Protein AF-A0A317SMF2-F1 (afdb_monomer)

Foldseek 3Di:
DDPDDPDDLVVLQVVCCVPPVDDQDPCNSVVVVVLVVVLVVVLQVQQVVQLVVVVVPDPDDDDPNPDDRDPVSSVVCVVVSVVVSPD

Structure (mmCIF, N/CA/C/O backbone):
data_AF-A0A317SMF2-F1
#
_entry.id   AF-A0A317SMF2-F1
#
loop_
_atom_site.group_PDB
_atom_site.id
_atom_site.type_symbol
_atom_site.label_atom_id
_atom_site.label_alt_id
_atom_site.label_comp_id
_atom_site.label_asym_id
_atom_site.label_entity_id
_atom_site.label_seq_id
_atom_site.pdbx_PDB_ins_code
_atom_site.Cartn_x
_atom_site.Cartn_y
_atom_site.Cartn_z
_atom_site.occupancy
_atom_site.B_iso_or_equiv
_atom_site.auth_seq_id
_atom_site.auth_comp_id
_atom_site.auth_asym_id
_atom_site.auth_atom_id
_atom_site.pdbx_PDB_model_num
ATOM 1 N N . MET A 1 1 ? -30.524 -7.089 -0.898 1.00 59.94 1 MET A N 1
ATOM 2 C CA . MET A 1 1 ? -29.060 -7.286 -1.006 1.00 59.94 1 MET A CA 1
ATOM 3 C C . MET A 1 1 ? -28.383 -6.017 -0.526 1.00 59.94 1 MET A C 1
ATOM 5 O O . MET A 1 1 ? -28.739 -4.949 -1.005 1.00 59.94 1 MET A O 1
ATOM 9 N N . SER A 1 2 ? -27.490 -6.102 0.456 1.00 63.59 2 SER A N 1
ATOM 10 C CA . SER A 1 2 ? -26.687 -4.958 0.898 1.00 63.59 2 SER A CA 1
ATOM 11 C C . SER A 1 2 ? -25.715 -4.552 -0.220 1.00 63.59 2 SER A C 1
ATOM 13 O O . SER A 1 2 ? -25.110 -5.437 -0.830 1.00 63.59 2 SER A O 1
ATOM 15 N N . PRO A 1 3 ? -25.567 -3.250 -0.524 1.00 74.38 3 PRO A N 1
ATOM 16 C CA . PRO A 1 3 ? -24.628 -2.803 -1.544 1.00 74.38 3 PRO A CA 1
ATOM 17 C C . PRO A 1 3 ? -23.196 -3.212 -1.162 1.00 74.38 3 PRO A C 1
ATOM 19 O O . PRO A 1 3 ? -22.849 -3.169 0.025 1.00 74.38 3 PRO A O 1
ATOM 22 N N . PRO A 1 4 ? -22.359 -3.623 -2.133 1.00 75.56 4 PRO A N 1
ATOM 23 C CA . PRO A 1 4 ? -20.977 -3.976 -1.858 1.00 75.56 4 PRO A CA 1
ATOM 24 C 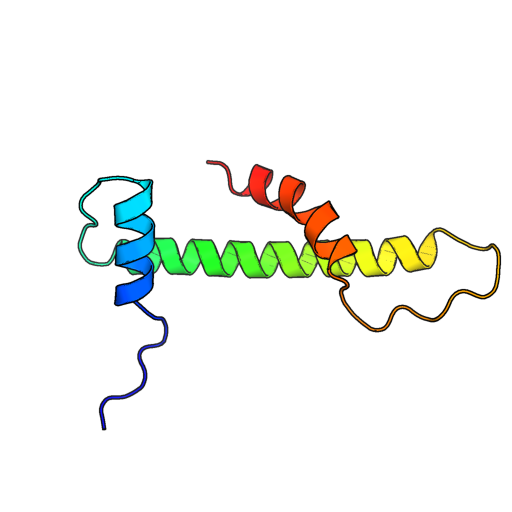C . PRO A 1 4 ? -20.264 -2.761 -1.266 1.00 75.56 4 PRO A C 1
ATOM 26 O O . PRO A 1 4 ? -20.242 -1.676 -1.844 1.00 75.56 4 PRO A O 1
ATOM 29 N N . THR A 1 5 ? -19.701 -2.938 -0.073 1.00 71.50 5 THR A N 1
ATOM 30 C CA . THR A 1 5 ? -18.879 -1.905 0.554 1.00 71.50 5 THR A CA 1
ATOM 31 C C . THR A 1 5 ? -17.680 -1.605 -0.347 1.00 71.50 5 THR A C 1
ATOM 33 O O . THR A 1 5 ? -17.070 -2.558 -0.835 1.00 71.50 5 THR A O 1
ATOM 36 N N . PRO A 1 6 ? -17.279 -0.333 -0.521 1.00 79.00 6 PRO A N 1
ATOM 37 C CA . PRO A 1 6 ? -16.230 0.054 -1.470 1.00 79.00 6 PRO A CA 1
ATOM 38 C C . PRO A 1 6 ? -14.861 -0.580 -1.183 1.00 79.00 6 PRO A C 1
ATOM 40 O O . PRO A 1 6 ? -14.008 -0.616 -2.061 1.00 79.00 6 PRO A O 1
ATOM 43 N N . TYR A 1 7 ? -14.638 -1.083 0.036 1.00 85.81 7 TYR A N 1
ATOM 44 C CA . TYR A 1 7 ? -13.393 -1.733 0.423 1.00 85.81 7 TYR A CA 1
ATOM 45 C C . TYR A 1 7 ? -13.593 -2.749 1.564 1.00 85.81 7 TYR A C 1
ATOM 47 O O . TYR A 1 7 ? -14.506 -2.604 2.387 1.00 85.81 7 TYR A O 1
ATOM 55 N N . PRO A 1 8 ? -12.741 -3.788 1.654 1.00 89.00 8 PRO A N 1
ATOM 56 C CA . PRO A 1 8 ? -12.905 -4.887 2.605 1.00 89.00 8 PRO A CA 1
ATOM 57 C C . PRO A 1 8 ? -12.422 -4.515 4.021 1.00 89.00 8 PRO A C 1
ATOM 59 O O . PRO A 1 8 ? -11.291 -4.811 4.418 1.00 89.00 8 PRO A O 1
ATOM 62 N N . ARG A 1 9 ? -13.304 -3.898 4.820 1.00 89.88 9 ARG A N 1
ATOM 63 C CA . ARG A 1 9 ? -12.995 -3.408 6.185 1.00 89.88 9 ARG A CA 1
ATOM 64 C C . ARG A 1 9 ? -12.507 -4.499 7.146 1.00 89.88 9 ARG A C 1
ATOM 66 O O . ARG A 1 9 ? -11.611 -4.251 7.950 1.00 89.88 9 ARG A O 1
ATOM 73 N N . SER A 1 10 ? -13.087 -5.699 7.090 1.00 90.06 10 SER A N 1
ATOM 74 C CA . SER A 1 10 ? -12.737 -6.819 7.982 1.00 90.06 10 SER A CA 1
ATOM 75 C C . SER A 1 10 ? -11.299 -7.298 7.767 1.00 90.06 10 SER A C 1
ATOM 77 O O . SER A 1 10 ? -10.536 -7.416 8.727 1.00 90.06 10 SER A O 1
ATOM 79 N N . ASN A 1 11 ? -10.910 -7.503 6.507 1.00 92.00 11 ASN A N 1
ATOM 80 C CA . ASN A 1 11 ? -9.564 -7.934 6.137 1.00 92.00 11 ASN A CA 1
ATOM 81 C C . ASN A 1 11 ? -8.518 -6.891 6.522 1.00 92.00 11 ASN A C 1
ATOM 83 O O . ASN A 1 11 ? -7.507 -7.242 7.128 1.00 92.00 11 ASN A O 1
ATOM 87 N N . LEU A 1 12 ? -8.791 -5.613 6.244 1.00 91.62 12 LEU A N 1
ATOM 88 C CA . LEU A 1 12 ? -7.868 -4.532 6.577 1.00 91.62 12 LEU A CA 1
ATOM 89 C C . LEU A 1 12 ? -7.634 -4.442 8.088 1.00 91.62 12 LEU A C 1
ATOM 91 O O . LEU A 1 12 ? -6.489 -4.420 8.535 1.00 91.62 12 LEU A O 1
ATOM 95 N N . LYS A 1 13 ? -8.702 -4.500 8.892 1.00 91.62 13 LYS A N 1
ATOM 96 C CA . LYS A 1 13 ? -8.576 -4.520 10.356 1.00 91.62 13 LYS A CA 1
ATOM 97 C C . LYS A 1 13 ? -7.792 -5.732 10.857 1.00 91.62 13 LYS A C 1
ATOM 99 O O . LYS A 1 13 ? -6.999 -5.585 11.782 1.00 91.62 13 LYS A O 1
ATOM 104 N N . ARG A 1 14 ? -7.988 -6.912 10.257 1.00 92.50 14 ARG A N 1
ATOM 105 C CA . ARG A 1 14 ? -7.255 -8.134 10.626 1.00 92.50 14 ARG A CA 1
ATOM 106 C C . ARG A 1 14 ? -5.756 -7.997 10.357 1.00 92.50 14 ARG A C 1
ATOM 108 O O . ARG A 1 14 ? -4.966 -8.310 11.241 1.00 92.50 14 ARG A O 1
ATOM 115 N N . ILE A 1 15 ? -5.383 -7.497 9.178 1.00 93.94 15 ILE A N 1
ATOM 116 C CA . ILE A 1 15 ? -3.984 -7.270 8.781 1.00 93.94 15 ILE A CA 1
ATOM 117 C C . ILE A 1 15 ? -3.336 -6.242 9.715 1.00 93.94 15 ILE A C 1
ATOM 119 O O . ILE A 1 15 ? -2.316 -6.524 10.338 1.00 93.94 15 ILE A O 1
ATOM 123 N N . VAL A 1 16 ? -3.964 -5.077 9.888 1.00 92.75 16 VAL A N 1
ATOM 124 C CA . VAL A 1 16 ? -3.419 -4.006 10.736 1.00 92.75 16 VAL A CA 1
ATOM 125 C C . VAL A 1 16 ? -3.279 -4.469 12.185 1.00 92.75 16 VAL A C 1
ATOM 127 O O . VAL A 1 16 ? -2.249 -4.215 12.803 1.00 92.75 16 VAL A O 1
ATOM 130 N N . LYS A 1 17 ? -4.260 -5.197 12.732 1.00 92.50 17 LYS A N 1
ATOM 131 C CA . LYS A 1 17 ? -4.176 -5.729 14.099 1.00 92.50 17 LYS A CA 1
ATOM 132 C C . LYS A 1 17 ? -3.025 -6.729 14.253 1.00 92.50 17 LYS A C 1
ATOM 134 O O . LYS A 1 17 ? -2.331 -6.666 15.259 1.00 92.50 17 LYS A O 1
ATOM 139 N N . ALA A 1 18 ? -2.802 -7.598 13.265 1.00 94.69 18 ALA A N 1
ATOM 140 C CA . ALA A 1 18 ? -1.720 -8.583 13.292 1.00 94.69 18 ALA A CA 1
ATOM 141 C C . ALA A 1 18 ? -0.317 -7.950 13.235 1.00 94.69 18 ALA A C 1
ATOM 143 O O . ALA A 1 18 ? 0.621 -8.515 13.786 1.00 94.69 18 ALA A O 1
ATOM 144 N N . HIS A 1 19 ? -0.173 -6.787 12.589 1.00 92.19 19 HIS A N 1
ATOM 145 C CA . HIS A 1 19 ? 1.125 -6.119 12.427 1.00 92.19 19 HIS A CA 1
ATOM 146 C C . HIS A 1 19 ? 1.385 -4.974 13.412 1.00 92.19 19 HIS A C 1
ATOM 148 O O . HIS A 1 19 ? 2.540 -4.636 13.640 1.00 92.19 19 HIS A O 1
ATOM 154 N N . SER A 1 20 ? 0.344 -4.373 13.994 1.00 89.81 20 SER A N 1
ATOM 155 C CA . SER A 1 20 ? 0.495 -3.265 14.949 1.00 89.81 20 SER A CA 1
ATOM 156 C C . SER A 1 20 ? 0.239 -3.661 16.402 1.00 89.81 20 SER A C 1
ATOM 158 O O . SER A 1 20 ? 0.679 -2.947 17.294 1.00 89.81 20 SER A O 1
ATOM 160 N N . ASN A 1 21 ? -0.490 -4.757 16.666 1.00 89.12 21 ASN A N 1
ATOM 161 C CA . ASN A 1 21 ? -1.019 -5.112 17.993 1.00 89.12 21 ASN A CA 1
ATOM 162 C C . ASN A 1 21 ? -1.840 -3.991 18.673 1.00 89.12 21 ASN A C 1
ATOM 164 O O . ASN A 1 21 ? -2.107 -4.049 19.873 1.00 89.12 21 ASN A O 1
ATOM 168 N N . LEU A 1 22 ? -2.292 -2.989 17.910 1.00 88.25 22 LEU A N 1
ATOM 169 C CA . LEU A 1 22 ? -3.056 -1.847 18.405 1.00 88.25 22 LEU A CA 1
ATOM 170 C C . LEU A 1 22 ? -4.552 -1.994 18.110 1.00 88.25 22 LEU A C 1
ATOM 172 O O . LEU A 1 22 ? -4.989 -2.668 17.170 1.00 88.25 22 LEU A O 1
ATOM 176 N N . ARG A 1 23 ? -5.366 -1.315 18.923 1.00 87.88 23 ARG A N 1
ATOM 177 C CA . ARG A 1 23 ? -6.799 -1.152 18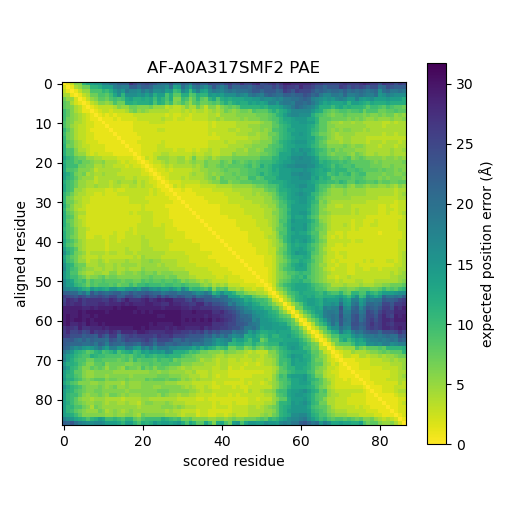.656 1.00 87.88 23 ARG A CA 1
ATOM 178 C C . ARG A 1 23 ? -6.990 -0.030 17.638 1.00 87.88 23 ARG A C 1
ATOM 180 O O . ARG A 1 23 ? -6.501 1.076 17.823 1.00 87.88 23 ARG A O 1
ATOM 187 N N . ILE A 1 24 ? -7.741 -0.315 16.580 1.00 87.44 24 ILE A N 1
ATOM 188 C CA . ILE A 1 24 ? -8.038 0.647 15.515 1.00 87.44 24 ILE A CA 1
ATOM 189 C C . ILE A 1 24 ? -9.263 1.468 15.928 1.00 87.44 24 ILE A C 1
ATOM 191 O O . ILE A 1 24 ? -10.317 0.899 16.227 1.00 87.44 24 ILE A O 1
ATOM 195 N N . SER A 1 25 ? -9.125 2.796 15.936 1.00 89.62 25 SER A N 1
ATOM 196 C CA . SER A 1 25 ? -10.231 3.723 16.206 1.00 89.62 25 SER A CA 1
ATOM 197 C C . SER A 1 25 ? -11.308 3.667 15.111 1.00 89.62 25 SER A C 1
ATOM 199 O O . SER A 1 25 ? -11.083 3.170 14.002 1.00 89.62 25 SER A O 1
ATOM 201 N N . LYS A 1 26 ? -12.504 4.187 15.403 1.00 87.69 26 LYS A N 1
ATOM 202 C CA . LYS A 1 26 ? -13.598 4.275 14.427 1.00 87.69 26 LYS A CA 1
ATOM 203 C C . LYS A 1 26 ? -13.124 5.076 13.207 1.00 87.69 26 LYS A C 1
ATOM 205 O O . LYS A 1 26 ? -12.591 6.166 13.355 1.00 87.69 26 LYS A O 1
ATOM 210 N N . ASN A 1 27 ? -13.331 4.532 12.009 1.00 88.00 27 ASN A N 1
ATOM 211 C CA . ASN A 1 27 ? -12.971 5.133 10.716 1.00 88.00 27 ASN A CA 1
ATOM 212 C C . ASN A 1 27 ? -11.470 5.309 10.428 1.00 88.00 27 ASN A C 1
ATOM 214 O O . ASN A 1 27 ? -11.130 5.681 9.308 1.00 88.00 27 ASN A O 1
ATOM 218 N N . ALA A 1 28 ? -10.564 4.969 11.350 1.00 90.81 28 ALA A N 1
ATOM 219 C CA . ALA A 1 28 ? -9.127 4.958 11.055 1.00 90.81 28 ALA A CA 1
ATOM 220 C C . ALA A 1 28 ? -8.780 3.954 9.937 1.00 90.81 28 ALA A C 1
ATOM 222 O O . ALA A 1 28 ? -7.880 4.178 9.136 1.00 90.81 28 ALA A O 1
ATOM 223 N N . ASP A 1 29 ? -9.564 2.884 9.814 1.00 89.19 29 ASP A N 1
ATOM 224 C CA . ASP A 1 29 ? -9.469 1.913 8.727 1.00 89.19 29 ASP A CA 1
ATOM 225 C C . ASP A 1 29 ? -9.796 2.494 7.339 1.00 89.19 29 ASP A C 1
ATOM 227 O O . ASP A 1 29 ? -9.327 1.957 6.340 1.00 89.19 29 ASP A O 1
ATOM 231 N N . VAL A 1 30 ? -10.565 3.589 7.261 1.00 92.06 30 VAL A N 1
ATOM 232 C CA . VAL A 1 30 ? -10.803 4.325 6.005 1.00 92.06 30 VAL A CA 1
ATOM 233 C C . VAL A 1 30 ? -9.514 5.011 5.556 1.00 92.06 30 VAL A C 1
ATOM 235 O O . VAL A 1 30 ? -9.122 4.889 4.402 1.00 92.06 30 VAL A O 1
ATOM 238 N N . MET A 1 31 ? -8.843 5.707 6.479 1.00 92.50 31 MET A N 1
ATOM 239 C CA . MET A 1 31 ? -7.615 6.454 6.192 1.00 92.50 31 MET A CA 1
ATOM 240 C C . MET A 1 31 ? -6.475 5.516 5.797 1.00 92.50 31 MET A C 1
ATOM 242 O O . MET A 1 31 ? -5.790 5.768 4.813 1.00 92.50 31 MET A O 1
ATOM 246 N N . ILE A 1 32 ? -6.335 4.384 6.494 1.00 92.25 32 ILE A N 1
ATOM 247 C CA . ILE A 1 32 ? -5.349 3.350 6.144 1.00 92.25 32 ILE A CA 1
ATOM 248 C C . ILE A 1 32 ? -5.626 2.782 4.745 1.00 92.25 32 ILE A C 1
ATOM 250 O O . ILE A 1 32 ? -4.700 2.533 3.978 1.00 92.25 32 ILE A O 1
ATOM 254 N N . TYR A 1 33 ? -6.899 2.572 4.395 1.00 92.56 33 TYR A N 1
ATOM 255 C CA . TYR A 1 33 ? -7.243 2.101 3.056 1.00 92.56 33 TYR A CA 1
ATOM 256 C C . TYR A 1 33 ? -6.931 3.143 1.979 1.00 92.56 33 TYR A C 1
ATOM 258 O O . TYR A 1 33 ? -6.417 2.788 0.922 1.00 92.56 33 TYR A O 1
ATOM 266 N N . LEU A 1 34 ? -7.217 4.418 2.245 1.00 93.31 34 LEU A N 1
ATOM 267 C CA . LEU A 1 34 ? -6.899 5.506 1.325 1.00 93.31 34 LEU A CA 1
ATOM 268 C C . LEU A 1 34 ? -5.389 5.598 1.077 1.00 93.31 34 LEU A C 1
ATOM 270 O O . LEU A 1 34 ? -4.972 5.663 -0.077 1.00 93.31 34 LEU A O 1
ATOM 274 N N . ASP A 1 35 ? -4.585 5.528 2.136 1.00 93.25 35 ASP A N 1
ATOM 275 C CA . ASP A 1 35 ? -3.123 5.523 2.038 1.00 93.25 35 ASP A CA 1
ATOM 276 C C . ASP A 1 35 ? -2.610 4.330 1.212 1.00 93.25 35 ASP A C 1
ATOM 278 O O . ASP A 1 35 ? -1.802 4.490 0.298 1.00 93.25 35 ASP A O 1
ATOM 282 N N . TYR A 1 36 ? -3.184 3.139 1.419 1.00 93.19 36 TYR A N 1
ATOM 283 C CA . TYR A 1 36 ? -2.905 1.970 0.582 1.00 93.19 36 TYR A CA 1
ATOM 284 C C . TYR A 1 36 ? -3.244 2.200 -0.902 1.00 93.19 36 TYR A C 1
ATOM 286 O O . TYR A 1 36 ? -2.470 1.811 -1.779 1.00 93.19 36 TYR A O 1
ATOM 294 N N . VAL A 1 37 ? -4.382 2.827 -1.213 1.00 93.81 37 VAL A N 1
ATOM 295 C CA . VAL A 1 37 ? -4.768 3.122 -2.604 1.00 93.81 37 VAL A CA 1
ATOM 296 C C . VAL A 1 37 ? -3.796 4.116 -3.242 1.00 93.81 37 VAL A C 1
ATOM 298 O O . VAL A 1 37 ? -3.368 3.892 -4.377 1.00 93.81 37 VAL A O 1
ATOM 301 N N . LEU A 1 38 ? -3.400 5.165 -2.517 1.00 94.56 38 LEU A N 1
ATOM 302 C CA . LEU A 1 38 ? -2.400 6.132 -2.979 1.00 94.56 38 LEU A CA 1
ATOM 303 C C . LEU A 1 38 ? -1.044 5.456 -3.225 1.00 94.56 38 LEU A C 1
ATOM 305 O O . LEU A 1 38 ? -0.418 5.678 -4.265 1.00 94.56 38 LEU A O 1
ATOM 309 N N . PHE A 1 39 ? -0.632 4.556 -2.331 1.00 94.75 39 PHE A N 1
ATOM 310 C CA . PHE A 1 39 ? 0.561 3.734 -2.518 1.00 94.75 39 PHE A CA 1
ATOM 311 C C . PHE A 1 39 ? 0.478 2.883 -3.793 1.00 94.75 39 PHE A C 1
ATOM 313 O O . PHE A 1 39 ? 1.416 2.874 -4.593 1.00 94.75 39 PHE A O 1
ATOM 320 N N . MET A 1 40 ? -0.647 2.200 -4.028 1.00 94.06 40 MET A N 1
ATOM 321 C CA . MET A 1 40 ? -0.840 1.368 -5.221 1.00 94.06 40 MET A CA 1
ATOM 322 C C . MET A 1 40 ? -0.805 2.192 -6.514 1.00 94.06 40 MET A C 1
ATOM 324 O O . MET A 1 40 ? -0.202 1.759 -7.499 1.00 94.06 40 MET A O 1
ATOM 328 N N . GLN A 1 41 ? -1.404 3.386 -6.516 1.00 93.75 41 GLN A N 1
ATOM 329 C CA . GLN A 1 41 ? -1.350 4.303 -7.657 1.00 93.75 41 GLN A CA 1
ATOM 330 C C . GLN A 1 41 ? 0.088 4.732 -7.961 1.00 93.75 41 GLN A C 1
ATOM 332 O O . GLN A 1 41 ? 0.521 4.649 -9.114 1.00 93.75 41 GLN A O 1
ATOM 337 N N . GLN A 1 42 ? 0.849 5.118 -6.933 1.00 93.75 42 GLN A N 1
ATOM 338 C CA . GLN A 1 42 ? 2.243 5.519 -7.101 1.00 93.75 42 GLN A CA 1
ATOM 339 C C . GLN A 1 42 ? 3.114 4.354 -7.589 1.00 93.75 42 GLN A C 1
ATOM 341 O O . GLN A 1 42 ? 3.919 4.527 -8.506 1.00 93.75 42 GLN A O 1
ATOM 346 N N . LEU A 1 43 ? 2.922 3.157 -7.027 1.00 93.25 43 LEU A N 1
ATOM 347 C CA . LEU A 1 43 ? 3.662 1.955 -7.410 1.00 93.25 43 LEU A CA 1
ATOM 348 C C . LEU A 1 43 ? 3.454 1.622 -8.893 1.00 93.25 43 LEU A C 1
ATOM 350 O O . LEU A 1 43 ? 4.415 1.351 -9.613 1.00 93.25 43 LEU A O 1
ATOM 354 N N . ILE A 1 44 ? 2.205 1.666 -9.365 1.00 91.19 44 ILE A N 1
ATOM 355 C CA . ILE A 1 44 ? 1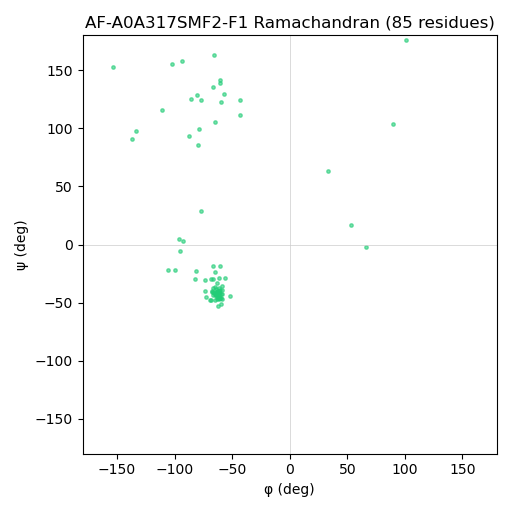.864 1.401 -10.769 1.00 91.19 44 ILE A CA 1
ATOM 356 C C . ILE A 1 44 ? 2.424 2.496 -11.682 1.00 91.19 44 ILE A C 1
ATOM 358 O O . ILE A 1 44 ? 2.941 2.189 -12.760 1.00 91.19 44 ILE A O 1
ATOM 362 N N . HIS A 1 45 ? 2.348 3.763 -11.267 1.00 90.38 45 HIS A N 1
ATOM 363 C CA . HIS A 1 45 ? 2.902 4.879 -12.029 1.00 90.38 45 HIS A CA 1
ATOM 364 C C . HIS A 1 45 ? 4.414 4.718 -12.236 1.00 90.38 45 HIS A C 1
ATOM 366 O O . HIS A 1 45 ? 4.896 4.740 -13.370 1.00 90.38 45 HIS A O 1
ATOM 372 N N . GLU A 1 46 ? 5.160 4.469 -11.161 1.00 89.00 46 GLU A N 1
ATOM 373 C CA . GLU A 1 46 ? 6.608 4.280 -11.228 1.00 89.00 46 GLU A CA 1
ATOM 374 C C . GLU A 1 46 ? 6.990 2.999 -11.993 1.00 89.00 46 GLU A C 1
ATOM 376 O O . GLU A 1 46 ? 7.938 3.010 -12.782 1.00 89.00 46 GLU A O 1
ATOM 381 N N . ALA A 1 47 ? 6.225 1.912 -11.844 1.00 87.88 47 ALA A N 1
ATOM 382 C CA . ALA A 1 47 ? 6.437 0.682 -12.608 1.00 87.88 47 ALA A CA 1
ATOM 383 C C . ALA A 1 47 ? 6.219 0.892 -14.115 1.00 87.88 47 ALA A C 1
ATOM 385 O O . ALA A 1 47 ? 6.987 0.370 -14.925 1.00 87.88 47 ALA A O 1
ATOM 386 N N . ASN A 1 48 ? 5.228 1.701 -14.503 1.00 87.00 48 ASN A N 1
ATOM 387 C CA . ASN A 1 48 ? 5.011 2.097 -15.895 1.00 87.00 48 ASN A CA 1
ATOM 388 C C . ASN A 1 48 ? 6.173 2.929 -16.446 1.00 87.00 48 ASN A C 1
ATOM 390 O O . ASN A 1 48 ? 6.610 2.697 -17.576 1.00 87.00 48 ASN A O 1
ATOM 394 N N . VAL A 1 49 ? 6.695 3.875 -15.661 1.00 85.19 49 VAL A N 1
ATOM 395 C CA . VAL A 1 49 ? 7.872 4.667 -16.050 1.00 85.19 49 VAL A CA 1
ATOM 396 C C . VAL A 1 49 ? 9.088 3.760 -16.239 1.00 85.19 49 VAL A C 1
ATOM 398 O O . VAL A 1 49 ? 9.756 3.857 -17.266 1.00 85.19 49 VAL A O 1
ATOM 401 N N . HIS A 1 50 ? 9.336 2.823 -15.319 1.00 83.75 50 HIS A N 1
ATOM 402 C CA . HIS A 1 50 ? 10.446 1.872 -15.433 1.00 83.75 50 HIS A CA 1
ATOM 403 C C . HIS A 1 50 ? 10.300 0.940 -16.646 1.00 83.75 50 HIS A C 1
ATOM 405 O O . HIS A 1 50 ? 11.265 0.723 -17.382 1.00 83.75 50 HIS A O 1
ATOM 411 N N . ALA A 1 51 ? 9.095 0.420 -16.896 1.00 81.25 51 ALA A N 1
ATOM 412 C CA . ALA A 1 51 ? 8.818 -0.433 -18.049 1.00 81.25 51 ALA A CA 1
ATOM 413 C C . ALA A 1 51 ? 9.072 0.300 -19.381 1.00 81.25 51 ALA A C 1
ATOM 415 O O . ALA A 1 51 ? 9.614 -0.297 -20.312 1.00 81.25 51 ALA A O 1
ATOM 416 N N . ARG A 1 52 ? 8.741 1.599 -19.451 1.00 77.69 52 ARG A N 1
ATOM 417 C CA . ARG A 1 52 ? 9.022 2.468 -20.608 1.00 77.69 52 ARG A CA 1
ATOM 418 C C . ARG A 1 52 ? 10.506 2.826 -20.726 1.00 77.69 52 ARG A C 1
ATOM 420 O O . ARG A 1 52 ? 11.068 2.714 -21.807 1.00 77.69 52 ARG A O 1
ATOM 427 N N . ALA A 1 53 ? 11.167 3.200 -19.632 1.00 72.56 53 ALA A N 1
ATOM 428 C CA . ALA A 1 53 ? 12.588 3.554 -19.633 1.00 72.56 53 ALA A CA 1
ATOM 429 C C . ALA A 1 53 ? 13.480 2.364 -20.025 1.00 72.56 53 ALA A C 1
ATOM 431 O O . ALA A 1 53 ? 14.399 2.513 -20.826 1.00 72.56 53 ALA A O 1
ATOM 432 N N . GLY A 1 54 ? 13.161 1.160 -19.538 1.00 59.66 54 GLY A N 1
ATOM 433 C CA . GLY A 1 54 ? 13.841 -0.072 -19.938 1.00 59.66 54 GLY A CA 1
ATOM 434 C C . GLY A 1 54 ? 13.618 -0.465 -21.403 1.00 59.66 54 GLY A C 1
ATOM 435 O O . GLY A 1 54 ? 14.406 -1.241 -21.931 1.00 59.66 54 GLY A O 1
ATOM 436 N N . ALA A 1 55 ? 12.582 0.063 -22.066 1.00 56.03 55 ALA A N 1
ATOM 437 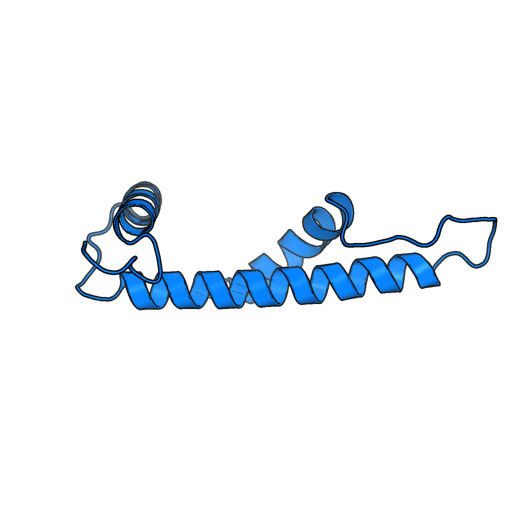C CA . ALA A 1 55 ? 12.382 -0.096 -23.508 1.00 56.03 55 ALA A CA 1
ATOM 438 C C . ALA A 1 55 ? 13.229 0.892 -24.334 1.00 56.03 55 ALA A C 1
ATOM 440 O O . ALA A 1 55 ? 13.545 0.606 -25.483 1.00 56.03 55 ALA A O 1
ATOM 441 N N . ASN A 1 56 ? 13.640 2.015 -23.738 1.00 51.78 56 ASN A N 1
ATOM 442 C CA . ASN A 1 56 ? 14.421 3.063 -24.401 1.00 51.78 56 ASN A CA 1
ATOM 443 C C . ASN A 1 56 ? 15.944 2.917 -24.170 1.00 51.78 56 ASN A C 1
ATOM 445 O O . ASN A 1 56 ? 16.723 3.671 -24.741 1.00 51.78 56 ASN A O 1
ATOM 449 N N . GLY A 1 57 ? 16.372 1.967 -23.324 1.00 47.22 57 GLY A N 1
ATOM 450 C CA . GLY A 1 57 ? 17.761 1.792 -22.872 1.00 47.22 57 GLY A CA 1
ATOM 451 C C . GLY A 1 57 ? 18.613 0.760 -23.625 1.00 47.22 57 GLY A C 1
ATOM 452 O O . GLY A 1 57 ? 19.751 0.530 -23.228 1.00 47.22 57 GLY A O 1
ATOM 453 N N . THR A 1 58 ? 18.114 0.134 -24.694 1.00 42.28 58 THR A N 1
ATOM 454 C CA . THR A 1 58 ? 18.911 -0.763 -25.552 1.00 42.28 58 THR A CA 1
ATOM 455 C C . THR A 1 58 ? 18.607 -0.496 -27.025 1.00 42.28 58 THR A C 1
ATOM 457 O O . THR A 1 58 ? 17.721 -1.112 -27.611 1.00 42.28 58 THR A O 1
ATOM 460 N N . VAL A 1 59 ? 19.383 0.402 -27.637 1.00 47.12 59 VAL A N 1
ATOM 461 C CA . VAL A 1 59 ? 19.488 0.598 -29.102 1.00 47.12 59 VAL A CA 1
ATOM 462 C C . VAL A 1 59 ? 20.364 -0.504 -29.736 1.00 47.12 59 VAL A C 1
ATOM 464 O O . VAL A 1 59 ? 21.008 -0.321 -30.759 1.00 47.12 59 VAL A O 1
ATOM 467 N N . THR A 1 60 ? 20.412 -1.695 -29.143 1.00 42.25 60 THR A N 1
ATOM 468 C CA . THR A 1 60 ? 21.188 -2.825 -29.660 1.00 42.25 60 THR A CA 1
ATOM 469 C C . THR A 1 60 ? 20.343 -4.089 -29.639 1.00 42.25 60 THR A C 1
ATOM 471 O O . THR A 1 60 ? 20.215 -4.769 -28.628 1.00 42.25 60 THR A O 1
ATOM 474 N N . GLY A 1 61 ? 19.775 -4.397 -30.805 1.00 41.12 61 GLY A N 1
ATOM 475 C CA . GLY A 1 61 ? 19.290 -5.731 -31.146 1.00 41.12 61 GLY A CA 1
ATOM 476 C C . GLY A 1 61 ? 17.838 -6.011 -30.764 1.00 41.12 61 GLY A C 1
ATOM 477 O O . GLY A 1 61 ? 17.527 -6.291 -29.615 1.00 41.12 61 GLY A O 1
ATOM 478 N N . VAL A 1 62 ? 16.960 -5.987 -31.771 1.00 49.78 62 VAL A N 1
ATOM 479 C CA . VAL A 1 62 ? 15.782 -6.868 -31.926 1.00 49.78 62 VAL A CA 1
ATOM 480 C C . VAL A 1 62 ? 15.106 -7.291 -30.600 1.00 49.78 62 VAL A C 1
ATOM 482 O O . VAL A 1 62 ? 15.078 -8.462 -30.232 1.00 49.78 62 VAL A O 1
ATOM 485 N N . GLY A 1 63 ? 14.559 -6.332 -29.849 1.00 44.00 63 GLY A N 1
ATOM 486 C CA . GLY A 1 63 ? 13.912 -6.577 -28.557 1.00 44.00 63 GLY A CA 1
ATOM 487 C C . GLY A 1 63 ? 12.405 -6.354 -28.634 1.00 44.00 63 GLY A C 1
ATOM 488 O O . GLY A 1 63 ? 11.957 -5.238 -28.882 1.00 44.00 63 GLY A O 1
ATOM 489 N N . LYS A 1 64 ? 11.611 -7.412 -28.426 1.00 50.09 64 LYS A N 1
ATOM 490 C CA . LYS A 1 64 ? 10.136 -7.388 -28.403 1.00 50.09 64 LYS A CA 1
ATOM 491 C C . LYS A 1 64 ? 9.610 -6.178 -27.612 1.00 50.09 64 LYS A C 1
ATOM 493 O O . LYS A 1 64 ? 9.932 -6.034 -26.434 1.00 50.09 64 LYS A O 1
ATOM 498 N N . LYS A 1 65 ? 8.757 -5.356 -28.240 1.00 51.94 65 LYS A N 1
ATOM 499 C CA . LYS A 1 65 ? 7.968 -4.290 -27.594 1.00 51.94 65 LYS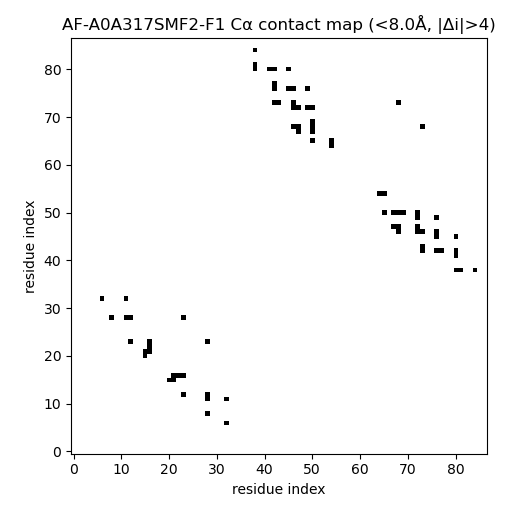 A CA 1
ATOM 500 C C . LYS A 1 65 ? 7.393 -4.832 -26.278 1.00 51.94 65 LYS A C 1
ATOM 502 O O . LYS A 1 65 ? 6.563 -5.738 -26.312 1.00 51.94 65 LYS A O 1
ATOM 507 N N . LYS A 1 66 ? 7.854 -4.338 -25.123 1.00 58.94 66 LYS A N 1
ATOM 508 C CA . LYS A 1 66 ? 7.314 -4.760 -23.820 1.00 58.94 66 LYS A CA 1
ATOM 509 C C . LYS A 1 66 ? 5.857 -4.307 -23.727 1.00 58.94 66 LYS A C 1
ATOM 511 O O . LYS A 1 66 ? 5.577 -3.121 -23.565 1.00 58.94 66 LYS A O 1
ATOM 516 N N . VAL A 1 67 ? 4.928 -5.249 -23.861 1.00 59.69 67 VAL A N 1
ATOM 517 C CA . VAL A 1 67 ? 3.493 -5.004 -23.697 1.00 59.69 67 VAL A CA 1
ATOM 518 C C . VAL A 1 67 ? 3.156 -5.184 -22.219 1.00 59.69 67 VAL A C 1
ATOM 520 O O . VAL A 1 67 ? 2.916 -6.294 -21.757 1.00 59.69 67 VAL A O 1
ATOM 523 N N . GLY A 1 68 ? 3.183 -4.083 -21.470 1.00 71.25 68 GLY A N 1
ATOM 524 C CA . GLY A 1 68 ? 2.705 -4.031 -20.087 1.00 71.25 68 GLY A CA 1
ATOM 525 C C . GLY A 1 68 ? 3.784 -4.085 -19.002 1.00 71.25 68 GLY A C 1
ATOM 526 O O . GLY A 1 68 ? 4.983 -4.198 -19.263 1.00 71.25 68 GLY A O 1
ATOM 527 N N . ILE A 1 69 ? 3.318 -3.959 -17.759 1.00 79.62 69 ILE A N 1
ATOM 528 C CA . ILE A 1 69 ? 4.142 -3.994 -16.549 1.00 79.62 69 ILE A CA 1
ATOM 529 C C . ILE A 1 69 ? 4.500 -5.449 -16.246 1.00 79.62 69 ILE A C 1
ATOM 531 O O . ILE A 1 69 ? 3.614 -6.286 -16.077 1.00 79.62 69 ILE A O 1
ATOM 535 N N . THR A 1 70 ? 5.792 -5.756 -16.129 1.00 85.38 70 THR A N 1
ATOM 536 C CA . THR A 1 70 ? 6.231 -7.093 -15.709 1.00 85.38 70 THR A CA 1
ATOM 537 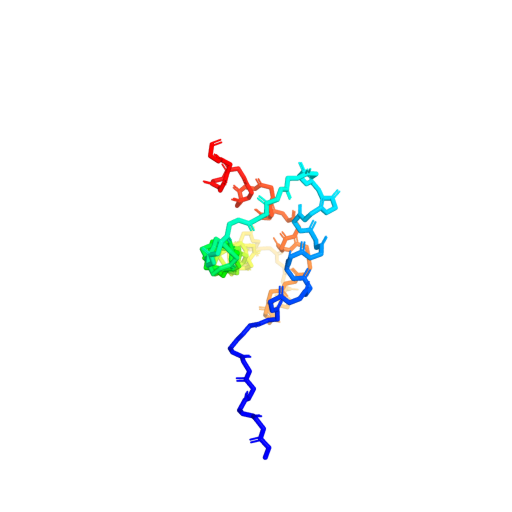C C . THR A 1 70 ? 6.469 -7.153 -14.201 1.00 85.38 70 THR A C 1
ATOM 539 O O . THR A 1 70 ? 6.768 -6.146 -13.557 1.00 85.38 70 THR A O 1
ATOM 542 N N . ALA A 1 71 ? 6.432 -8.358 -13.623 1.00 85.44 71 ALA A N 1
ATOM 543 C CA . ALA A 1 71 ? 6.753 -8.563 -12.206 1.00 85.44 71 ALA A CA 1
ATOM 544 C C . ALA A 1 71 ? 8.157 -8.046 -11.828 1.00 85.44 71 ALA A C 1
ATOM 546 O O . ALA A 1 71 ? 8.383 -7.630 -10.692 1.00 85.44 71 ALA A O 1
ATOM 547 N N . ARG A 1 72 ? 9.105 -8.039 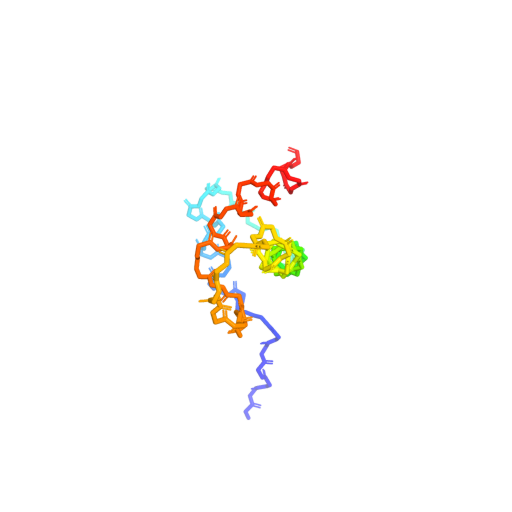-12.778 1.00 84.44 72 ARG A N 1
ATOM 548 C CA . ARG A 1 72 ? 10.457 -7.501 -12.572 1.00 84.44 72 ARG A CA 1
ATOM 549 C C . ARG A 1 72 ? 10.442 -5.985 -12.384 1.00 84.44 72 ARG A C 1
ATOM 551 O O . ARG A 1 72 ? 11.167 -5.491 -11.525 1.00 84.44 72 ARG A O 1
ATOM 558 N N . ASP A 1 73 ? 9.620 -5.276 -13.153 1.00 83.19 73 ASP A N 1
ATOM 559 C CA . ASP A 1 73 ? 9.500 -3.818 -13.067 1.00 83.19 73 ASP A CA 1
ATOM 560 C C . ASP A 1 73 ? 8.894 -3.415 -11.713 1.00 83.19 73 ASP A C 1
ATOM 562 O O . ASP A 1 73 ? 9.451 -2.567 -11.017 1.00 83.19 73 ASP A O 1
ATOM 566 N N . VAL A 1 74 ? 7.845 -4.120 -11.266 1.00 87.50 74 VAL A N 1
ATOM 567 C CA . VAL A 1 74 ? 7.235 -3.900 -9.940 1.00 87.50 74 VAL A CA 1
ATOM 568 C C . VAL A 1 74 ? 8.231 -4.165 -8.811 1.00 87.50 74 VAL A C 1
ATOM 570 O O . VAL A 1 74 ? 8.354 -3.352 -7.900 1.00 87.50 74 VAL A O 1
ATOM 573 N N . ARG A 1 75 ? 8.987 -5.271 -8.867 1.00 88.38 75 ARG A N 1
ATOM 574 C CA . ARG A 1 75 ? 9.999 -5.599 -7.842 1.00 88.38 75 ARG A CA 1
ATOM 575 C C . ARG A 1 75 ? 11.126 -4.573 -7.765 1.00 88.38 75 ARG A C 1
ATOM 577 O O . ARG A 1 75 ? 11.690 -4.378 -6.695 1.00 88.38 75 ARG A O 1
ATOM 584 N N . LYS A 1 76 ? 11.493 -3.960 -8.892 1.00 87.56 76 LYS A N 1
ATOM 585 C CA . LYS A 1 76 ? 12.569 -2.964 -8.934 1.00 87.56 76 LYS A CA 1
ATOM 586 C C . LYS A 1 76 ? 12.124 -1.642 -8.314 1.00 87.56 76 LYS A C 1
ATOM 588 O O . LYS A 1 76 ? 12.893 -1.006 -7.600 1.00 87.56 76 LYS A O 1
ATOM 593 N N . VAL A 1 77 ? 10.882 -1.262 -8.584 1.00 91.19 77 VAL A N 1
ATOM 594 C CA . VAL A 1 77 ? 10.289 -0.002 -8.144 1.00 91.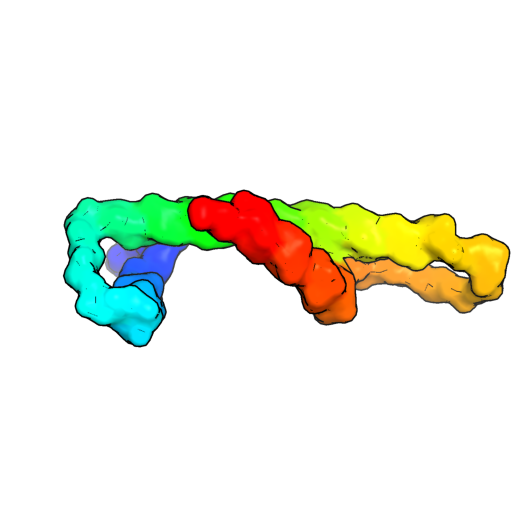19 77 VAL A CA 1
ATOM 595 C C . VAL A 1 77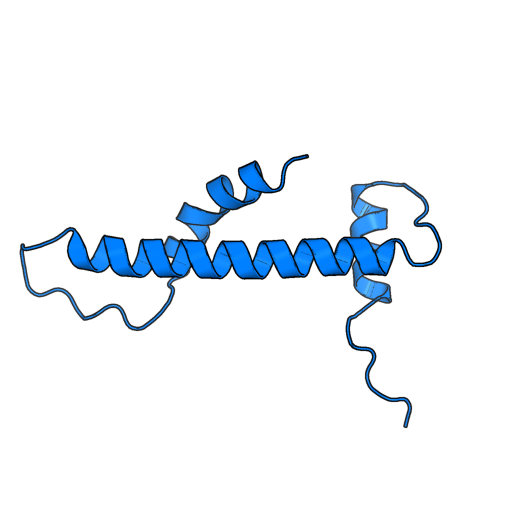 ? 9.775 -0.069 -6.702 1.00 91.19 77 VAL A C 1
ATOM 597 O O . VAL A 1 77 ? 9.846 0.928 -5.990 1.00 91.19 77 VAL A O 1
ATOM 600 N N . SER A 1 78 ? 9.351 -1.245 -6.226 1.00 89.94 78 SER A N 1
ATOM 601 C CA . SER A 1 78 ? 8.715 -1.409 -4.912 1.00 89.94 78 SER A CA 1
ATOM 602 C C . SER A 1 78 ? 9.509 -0.811 -3.753 1.00 89.94 78 SER A C 1
ATOM 604 O O . SER A 1 78 ? 8.930 -0.124 -2.920 1.00 89.94 78 SER A O 1
ATOM 606 N N . GLN A 1 79 ? 10.830 -1.012 -3.697 1.00 88.62 79 GLN A N 1
ATOM 607 C CA . GLN A 1 79 ? 11.645 -0.443 -2.621 1.00 88.62 79 GLN A CA 1
ATOM 608 C C . GLN A 1 79 ? 11.684 1.086 -2.651 1.00 88.62 79 GLN A C 1
ATOM 610 O O . GLN A 1 79 ? 11.694 1.714 -1.596 1.00 88.62 79 GLN A O 1
ATOM 615 N N . VAL A 1 80 ? 11.704 1.693 -3.838 1.00 89.56 80 VAL A N 1
ATOM 616 C CA . VAL A 1 80 ? 11.715 3.154 -3.980 1.00 89.56 80 VAL A CA 1
ATOM 617 C C . VAL A 1 80 ? 10.370 3.722 -3.548 1.00 89.56 80 VAL A C 1
ATOM 619 O O . VAL A 1 80 ? 10.338 4.639 -2.728 1.00 89.56 80 VAL A O 1
ATOM 622 N N . THR A 1 81 ? 9.270 3.135 -4.023 1.00 90.94 81 THR A N 1
ATOM 623 C CA . THR A 1 81 ? 7.923 3.566 -3.639 1.00 90.94 81 THR A CA 1
ATOM 624 C C . THR A 1 81 ? 7.697 3.396 -2.135 1.00 90.94 81 THR A C 1
ATOM 626 O O . THR A 1 81 ? 7.239 4.326 -1.481 1.00 90.94 81 THR A O 1
ATOM 629 N N . LEU A 1 82 ? 8.099 2.264 -1.544 1.00 91.88 82 LEU A N 1
ATOM 630 C CA . LEU A 1 82 ? 7.978 2.030 -0.097 1.00 91.88 82 LEU A CA 1
ATOM 631 C C . LEU A 1 82 ? 8.734 3.071 0.737 1.00 91.88 82 LEU A C 1
ATOM 633 O O . LEU A 1 82 ? 8.255 3.468 1.793 1.00 91.88 82 LEU A O 1
ATOM 637 N N . ARG A 1 83 ? 9.898 3.544 0.272 1.00 91.12 83 ARG A N 1
ATOM 638 C CA . ARG A 1 83 ? 10.661 4.590 0.974 1.00 91.12 83 ARG A CA 1
ATOM 639 C C . ARG A 1 83 ? 9.959 5.945 0.961 1.00 91.12 83 ARG A C 1
ATOM 641 O O . ARG A 1 83 ? 10.146 6.697 1.905 1.00 91.12 83 ARG A O 1
ATOM 648 N N . LYS A 1 84 ? 9.159 6.248 -0.066 1.00 88.75 84 LYS A N 1
ATOM 649 C CA . LYS A 1 84 ? 8.387 7.501 -0.151 1.00 88.75 84 LYS A CA 1
ATOM 650 C C . LYS A 1 84 ? 7.190 7.533 0.797 1.00 88.75 84 LYS A C 1
ATOM 652 O O . LYS A 1 84 ? 6.824 8.600 1.262 1.00 88.75 84 LYS A O 1
ATOM 657 N N . PHE A 1 85 ? 6.603 6.370 1.073 1.00 88.69 85 PHE A N 1
ATOM 658 C CA . PHE A 1 85 ? 5.470 6.208 1.993 1.00 88.69 85 PHE A CA 1
ATOM 659 C C . PHE A 1 85 ? 5.909 5.868 3.424 1.00 88.69 85 PHE A C 1
ATOM 661 O O . PHE A 1 85 ? 5.077 5.635 4.298 1.00 88.69 85 PHE A O 1
ATOM 668 N N . LYS A 1 86 ? 7.220 5.826 3.683 1.00 82.88 86 LYS A N 1
ATOM 669 C CA . LYS A 1 86 ? 7.749 5.693 5.035 1.00 82.88 86 LYS A CA 1
ATOM 670 C C . LYS A 1 86 ? 7.670 7.072 5.696 1.00 82.88 86 LYS A C 1
ATOM 672 O O . LYS A 1 86 ? 8.495 7.928 5.391 1.00 82.88 86 LYS A O 1
ATOM 677 N N . GLY A 1 87 ? 6.629 7.271 6.507 1.00 69.38 87 GLY A N 1
ATOM 678 C CA . GLY A 1 87 ? 6.472 8.445 7.372 1.00 69.38 87 GLY A CA 1
ATOM 679 C C . GLY A 1 87 ? 7.602 8.588 8.381 1.00 69.38 87 GLY A C 1
ATOM 680 O O . GLY A 1 87 ? 8.211 7.549 8.740 1.00 69.38 87 GLY A O 1
#

Mean predicted aligned error: 8.68 Å

InterPro domains:
  IPR009072 Histone-fold [G3DSA:1.10.20.10] (5-87)
  IPR009072 Histone-fold [SSF47113] (8-60)
  IPR052484 Centromere Protein W/WIP1 [PTHR34832] (7-87)

Sequence (87 aa):
MSPPTPYPRSNLKRIVKAHSNLRISKNADVMIYLDYVLFMQQLIHEANVHARAGANGTVTGVGKKKVGITARDVRKVSQVTLRKFKG

Organism: NCBI:txid42249

Radius of gyration: 18.07 Å; Cα contacts (8 Å, |Δi|>4): 40; chains: 1; bounding box: 50×17×51 Å

pLDDT: mean 81.27, std 15.42, range [41.12, 94.75]

Solvent-accessible surface area (backbone atoms only — not comparable to full-atom values): 5474 Å² total; per-residue (Å²): 132,82,78,81,67,97,63,69,63,69,61,52,52,52,54,50,33,74,76,64,76,54,86,79,58,91,67,49,66,54,56,56,49,50,52,51,52,54,50,52,52,51,44,53,52,51,14,49,51,48,45,52,50,65,66,72,72,60,98,68,72,97,68,80,82,79,86,65,75,48,76,67,35,44,65,65,36,46,64,60,47,52,59,73,71,56,126

Nearest PDB structures (foldseek):
  7xho-assembly1_W  TM=9.050E-01  e=4.175E-03  Homo sapiens
  7ywx-assembly1_W  TM=8.345E-01  e=1.757E-03  Homo sapiens
  8bdk-assembly2_E  TM=6.123E-01  e=7.175E-02  Methanocaldococcus jannaschii
  3vh5-assembly1_T  TM=8.159E-01  e=4.310E-01  Gallus gallus
  5zka-assembly1_B  TM=3.813E-01  e=5.438E+00  Fusobacterium nucleatum subsp. nucleatum ATCC 25586

Secondary structure (DSSP, 8-state):
-PPPPSS-HHHHHHHHHHHH-PPPPTTHHHHHHHHHHHHHHHHHHHHHHHHHHHHHS--SS------S--HHHHHHHHHHHHHHS--